Protein AF-A0A7W6ADH5-F1 (afdb_monomer)

Nearest PDB structures (foldseek):
  6q2z-assembly1_B  TM=8.906E-01  e=7.777E-03  Haloferax volcanii DS2
  7aor-assembly1_ac  TM=7.277E-01  e=8.925E-01  Trypanosoma cruzi strain CL Brener
  3to1-assembly1_A  TM=4.590E-01  e=1.926E+00  Saccharomyces cerevisiae S288C
  3dcx-assem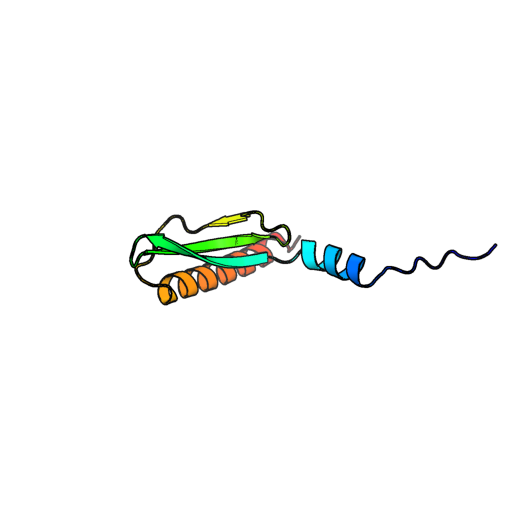bly1_A  TM=3.651E-01  e=8.411E+00  Shewanella loihica PV-4

Sequence (80 aa):
MSGRTSSRTPTDLARRLGARSVHFDLLEQDRDSWGWALRNAYGEEVARSHIAYPSRVQASAAAVAFSRLVAEAGRQVGGR

Mean predicted aligned error: 10.06 Å

Structure (mmCIF, N/CA/C/O backbone):
data_AF-A0A7W6ADH5-F1
#
_entry.id   AF-A0A7W6ADH5-F1
#
loop_
_atom_site.group_PDB
_atom_site.id
_atom_site.type_symbol
_atom_site.label_atom_id
_atom_site.label_alt_id
_atom_site.label_comp_id
_atom_site.label_asym_id
_atom_site.label_entity_id
_atom_site.label_seq_id
_atom_site.pdbx_PDB_ins_code
_atom_site.Cartn_x
_atom_site.Cartn_y
_atom_site.Cartn_z
_atom_site.occupancy
_atom_site.B_iso_or_equiv
_atom_site.auth_seq_id
_atom_site.auth_comp_id
_atom_site.auth_asym_id
_atom_site.auth_atom_id
_atom_site.pdbx_PDB_model_num
ATOM 1 N N . MET A 1 1 ? -29.830 10.170 43.255 1.00 43.78 1 MET A N 1
ATOM 2 C CA . MET A 1 1 ? -29.629 9.705 41.863 1.00 43.78 1 MET A CA 1
ATOM 3 C C . MET A 1 1 ? -28.465 10.481 41.263 1.00 43.78 1 MET A C 1
ATOM 5 O O . MET A 1 1 ? -28.678 11.575 40.766 1.00 43.78 1 MET A O 1
ATOM 9 N N . SER A 1 2 ? -27.235 9.970 41.372 1.00 42.22 2 SER A N 1
ATOM 10 C CA . SER A 1 2 ? -26.054 10.628 40.789 1.00 42.22 2 SER A CA 1
ATOM 11 C C . SER A 1 2 ? -25.687 9.942 39.481 1.00 42.22 2 SER A C 1
ATOM 13 O O . SER A 1 2 ? -25.365 8.753 39.459 1.00 42.22 2 SER A O 1
ATOM 15 N N . GLY A 1 3 ? -25.795 10.702 38.391 1.00 48.44 3 GLY A N 1
ATOM 16 C CA . GLY A 1 3 ? -25.421 10.290 37.048 1.00 48.44 3 GLY A CA 1
ATOM 17 C C . GLY A 1 3 ? -23.945 9.923 37.000 1.00 48.44 3 GLY A C 1
ATOM 18 O O . GLY A 1 3 ? -23.072 10.734 37.294 1.00 48.44 3 GLY A O 1
ATOM 19 N N . ARG A 1 4 ? -23.682 8.670 36.640 1.00 48.78 4 ARG A N 1
ATOM 20 C CA . ARG A 1 4 ? -22.351 8.123 36.403 1.00 48.78 4 ARG A CA 1
ATOM 21 C C . ARG A 1 4 ? -21.841 8.718 35.088 1.00 48.78 4 ARG A C 1
ATOM 23 O O . ARG A 1 4 ? -22.049 8.140 34.023 1.00 48.78 4 ARG A O 1
ATOM 30 N N . THR A 1 5 ? -21.225 9.897 35.142 1.00 53.19 5 THR A N 1
ATOM 31 C CA . THR A 1 5 ? -20.429 10.437 34.036 1.00 53.19 5 THR A CA 1
ATOM 32 C C . THR A 1 5 ? -19.296 9.454 33.783 1.00 53.19 5 THR A C 1
ATOM 34 O O . THR A 1 5 ? -18.292 9.415 34.488 1.00 53.19 5 THR A O 1
ATOM 37 N N . SER A 1 6 ? -19.516 8.577 32.803 1.00 52.62 6 SER A N 1
ATOM 38 C CA . SER A 1 6 ? -18.504 7.666 32.294 1.00 52.62 6 SER A CA 1
ATOM 39 C C . SER A 1 6 ? -17.362 8.513 31.755 1.00 52.62 6 SER A C 1
ATOM 41 O O . SER A 1 6 ? -17.456 9.073 30.663 1.00 52.62 6 SER A O 1
ATOM 43 N N . SER A 1 7 ? -16.302 8.626 32.549 1.00 53.88 7 SER A N 1
ATOM 44 C CA . SER A 1 7 ? -14.987 9.065 32.107 1.00 53.88 7 SER A CA 1
ATOM 45 C C . SER A 1 7 ? -14.539 8.102 31.006 1.00 53.88 7 SER A C 1
ATOM 47 O O . SER A 1 7 ? -14.005 7.026 31.271 1.00 53.88 7 SER A O 1
ATOM 49 N N . ARG A 1 8 ? -14.862 8.430 29.748 1.00 54.91 8 ARG A N 1
ATOM 50 C CA . ARG A 1 8 ? -14.254 7.777 28.589 1.00 54.91 8 ARG A CA 1
ATOM 51 C C . ARG A 1 8 ? -12.799 8.201 28.607 1.00 54.91 8 ARG A C 1
ATOM 53 O O . ARG A 1 8 ? -12.476 9.332 28.255 1.00 54.91 8 ARG A O 1
ATOM 60 N N . THR A 1 9 ? -11.943 7.311 29.086 1.00 62.84 9 THR A N 1
ATOM 61 C CA . THR A 1 9 ? -10.506 7.544 29.111 1.00 62.84 9 THR A CA 1
ATOM 62 C C . THR A 1 9 ? -10.014 7.813 27.680 1.00 62.84 9 THR A C 1
ATOM 64 O O . THR A 1 9 ? -10.472 7.153 26.739 1.00 62.84 9 THR A O 1
ATOM 67 N N . PRO A 1 10 ? -9.085 8.765 27.475 1.00 58.94 10 PRO A N 1
ATOM 68 C CA . PRO A 1 10 ? -8.550 9.094 26.150 1.00 58.94 10 PRO A CA 1
ATOM 69 C C . PRO A 1 10 ? -8.017 7.872 25.387 1.00 58.94 10 PRO A C 1
ATOM 71 O O . PRO A 1 10 ? -8.137 7.795 24.168 1.00 58.94 10 PRO A O 1
ATOM 74 N N . THR A 1 11 ? -7.506 6.872 26.106 1.00 63.19 11 THR A N 1
ATOM 75 C CA . THR A 1 11 ? -6.993 5.612 25.554 1.00 63.19 11 THR A CA 1
ATOM 76 C C . THR A 1 11 ? -8.087 4.733 24.943 1.00 63.19 11 THR A C 1
ATOM 78 O O . THR A 1 11 ? -7.831 4.027 23.973 1.00 63.19 11 THR A O 1
ATOM 81 N N . ASP A 1 12 ? -9.315 4.770 25.465 1.00 65.19 12 ASP A N 1
ATOM 82 C CA . ASP A 1 12 ? -10.447 4.023 24.900 1.00 65.19 12 ASP A CA 1
ATOM 83 C C . ASP A 1 12 ? -10.939 4.653 23.592 1.00 65.19 12 ASP A C 1
ATOM 85 O O . ASP A 1 12 ? -11.251 3.954 22.627 1.00 65.19 12 ASP A O 1
ATOM 89 N N . LEU A 1 13 ? -10.908 5.987 23.523 1.00 55.44 13 LEU A N 1
ATOM 90 C CA . LEU A 1 13 ? -11.157 6.736 22.294 1.00 55.44 13 LEU A CA 1
ATOM 91 C C . LEU A 1 13 ? -10.047 6.518 21.267 1.00 55.44 13 LEU A C 1
ATOM 93 O O . LEU A 1 13 ? -10.361 6.220 20.123 1.00 55.44 13 LEU A O 1
ATOM 97 N N . ALA A 1 14 ? -8.774 6.573 21.658 1.00 58.75 14 ALA A N 1
ATOM 98 C CA . ALA A 1 14 ? -7.657 6.273 20.763 1.00 58.75 14 ALA A CA 1
ATOM 99 C C . ALA A 1 14 ? -7.701 4.826 20.248 1.00 58.75 14 ALA A C 1
ATOM 101 O O . ALA A 1 14 ? -7.385 4.591 19.091 1.00 58.75 14 ALA A O 1
ATOM 102 N N . ARG A 1 15 ? -8.165 3.863 21.056 1.00 60.84 15 ARG A N 1
ATOM 103 C CA . ARG A 1 15 ? -8.348 2.469 20.626 1.00 60.84 15 ARG A CA 1
ATOM 104 C C . ARG A 1 15 ? -9.537 2.299 19.682 1.00 60.84 15 ARG A C 1
ATOM 106 O O . ARG A 1 15 ? -9.429 1.564 18.712 1.00 60.84 15 ARG A O 1
ATOM 113 N N . ARG A 1 16 ? -10.661 2.984 19.925 1.00 61.28 16 ARG A N 1
ATOM 114 C CA . ARG A 1 16 ? -11.856 2.930 19.056 1.00 61.28 16 ARG A CA 1
ATOM 115 C C . ARG A 1 16 ? -11.692 3.717 17.754 1.00 61.28 16 ARG A C 1
ATOM 117 O O . ARG A 1 16 ? -12.201 3.289 16.725 1.00 61.28 16 ARG A O 1
ATOM 124 N N . LEU A 1 17 ? -10.997 4.852 17.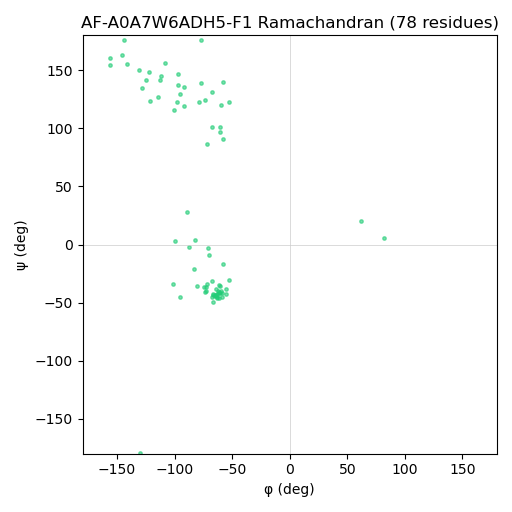797 1.00 57.94 17 LEU A N 1
ATOM 125 C CA . LEU A 1 17 ? -10.603 5.620 16.615 1.00 57.94 17 LEU A CA 1
ATOM 126 C C . LEU A 1 17 ? -9.470 4.903 15.873 1.00 57.94 17 LEU A C 1
ATOM 128 O O . LEU A 1 17 ? -9.523 4.784 14.655 1.00 57.94 17 LEU A O 1
ATOM 132 N N . GLY A 1 18 ? -8.515 4.344 16.618 1.00 55.97 18 GLY A N 1
ATOM 133 C CA . GLY A 1 18 ? -7.426 3.516 16.114 1.00 55.97 18 GLY A CA 1
ATOM 134 C C . GLY A 1 18 ? -7.933 2.269 15.406 1.00 55.97 18 GLY A C 1
ATOM 135 O O . GLY A 1 18 ? -7.482 2.006 14.310 1.00 55.97 18 GLY A O 1
ATOM 136 N N . ALA A 1 19 ? -8.949 1.573 15.925 1.00 55.34 19 ALA A N 1
ATOM 137 C CA . ALA A 1 19 ? -9.534 0.384 15.290 1.00 55.34 19 ALA A CA 1
ATOM 138 C C . ALA A 1 19 ? -10.074 0.616 13.861 1.00 55.34 19 ALA A C 1
ATOM 140 O O . ALA A 1 19 ? -10.294 -0.347 13.132 1.00 55.34 19 ALA A O 1
ATOM 141 N N . ARG A 1 20 ? -10.284 1.875 13.445 1.00 67.38 20 ARG A N 1
ATOM 142 C CA . ARG A 1 20 ? -10.688 2.245 12.075 1.00 67.38 20 ARG A CA 1
ATOM 143 C C . ARG A 1 20 ? -9.523 2.722 11.199 1.00 67.38 20 ARG A C 1
ATOM 145 O O . ARG A 1 20 ? -9.756 3.117 10.060 1.00 67.38 20 ARG A O 1
ATOM 152 N N . SER A 1 21 ? -8.298 2.702 11.714 1.00 80.94 21 SER A N 1
ATOM 153 C CA . SER A 1 21 ? -7.095 3.118 11.000 1.00 80.94 21 SER A CA 1
ATOM 154 C C . SER A 1 21 ? -6.441 1.930 10.301 1.00 80.94 21 SER A C 1
ATOM 156 O O . SER A 1 21 ? -6.272 0.856 10.882 1.00 80.94 21 SER A O 1
ATOM 158 N N . VAL A 1 22 ? -6.036 2.151 9.053 1.00 90.00 22 VAL A N 1
ATOM 159 C CA . VAL A 1 22 ? -5.197 1.237 8.273 1.00 90.00 22 VAL A CA 1
ATOM 160 C C . VAL A 1 22 ? -3.932 1.969 7.830 1.00 90.00 22 VAL A C 1
ATOM 162 O O . VAL A 1 22 ? -3.965 3.182 7.621 1.00 90.00 22 VAL A O 1
ATOM 165 N N . HIS A 1 23 ? -2.818 1.255 7.710 1.00 92.62 23 HIS A N 1
ATOM 166 C CA . HIS A 1 23 ? -1.533 1.813 7.282 1.00 92.62 23 HIS A CA 1
ATOM 167 C C . HIS A 1 23 ? -0.781 0.839 6.378 1.00 92.62 23 HIS A C 1
ATOM 169 O O . HIS A 1 23 ? -1.009 -0.369 6.431 1.00 92.62 23 HIS A O 1
ATOM 175 N N . PHE A 1 24 ? 0.105 1.376 5.539 1.00 95.62 24 PHE A N 1
ATOM 176 C CA . PHE A 1 24 ? 0.958 0.568 4.674 1.00 95.62 24 PHE A CA 1
ATOM 177 C C . PHE A 1 24 ? 2.315 0.325 5.315 1.00 95.62 24 PHE A C 1
ATOM 179 O O . PHE A 1 24 ? 3.018 1.277 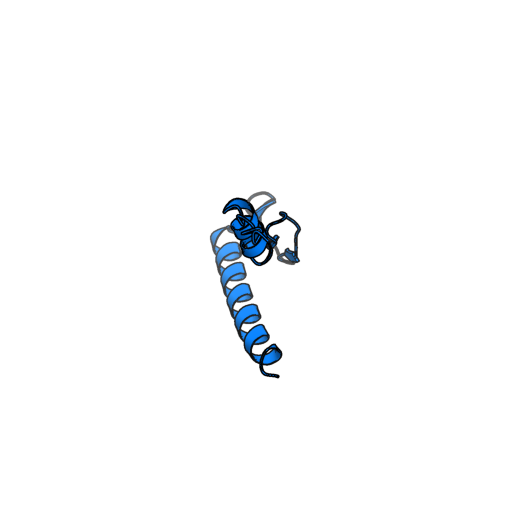5.656 1.00 95.62 24 PHE A O 1
ATOM 186 N N . ASP A 1 25 ? 2.704 -0.941 5.347 1.00 96.31 25 ASP A N 1
ATOM 187 C CA . ASP A 1 25 ? 4.071 -1.379 5.572 1.00 96.31 25 ASP A CA 1
ATOM 188 C C . ASP A 1 25 ? 4.743 -1.662 4.233 1.00 96.31 25 ASP A C 1
ATOM 190 O O . ASP A 1 25 ? 4.158 -2.293 3.351 1.00 96.31 25 ASP A O 1
ATOM 194 N N . LEU A 1 26 ? 5.993 -1.225 4.092 1.00 96.38 26 LEU A N 1
ATOM 195 C CA . LEU A 1 26 ? 6.855 -1.605 2.975 1.00 96.38 26 LEU A CA 1
ATOM 196 C C . LEU A 1 26 ? 7.752 -2.744 3.437 1.00 96.38 26 LEU A C 1
ATOM 198 O O . LEU A 1 26 ? 8.478 -2.594 4.418 1.00 96.38 26 LEU A O 1
ATOM 202 N N . LEU A 1 27 ? 7.688 -3.863 2.727 1.00 94.12 27 LEU A N 1
ATOM 203 C CA . LEU A 1 27 ? 8.353 -5.104 3.102 1.00 94.12 27 LEU A CA 1
ATOM 204 C C . LEU A 1 27 ? 9.431 -5.420 2.070 1.00 94.12 27 LEU A C 1
ATOM 206 O O . LEU A 1 27 ? 9.131 -5.484 0.881 1.00 94.12 27 LEU A O 1
ATOM 210 N N . GLU A 1 28 ? 10.662 -5.638 2.513 1.00 94.19 28 GLU A N 1
ATOM 211 C CA . GLU A 1 28 ? 11.690 -6.262 1.677 1.00 94.19 28 GLU A CA 1
ATOM 212 C C . GLU A 1 28 ? 11.437 -7.778 1.672 1.00 94.19 28 GLU A C 1
ATOM 214 O O . GLU A 1 28 ? 11.311 -8.388 2.734 1.00 94.19 28 GLU A O 1
ATOM 219 N N . GLN A 1 29 ? 11.253 -8.365 0.488 1.00 86.81 29 GLN A N 1
ATOM 220 C CA . GLN A 1 29 ? 10.935 -9.791 0.320 1.00 86.81 29 GLN A CA 1
ATOM 221 C C . GLN A 1 29 ? 12.198 -10.617 0.069 1.00 86.81 29 GLN A C 1
ATOM 223 O O . GLN A 1 29 ? 12.391 -11.651 0.698 1.00 86.81 29 GLN A O 1
ATOM 228 N N . ASP A 1 30 ? 13.058 -10.111 -0.811 1.00 87.38 30 ASP A N 1
ATOM 229 C CA . ASP A 1 30 ? 14.365 -10.650 -1.183 1.00 87.38 30 ASP A CA 1
ATOM 230 C C . ASP A 1 30 ? 15.316 -9.471 -1.436 1.00 87.38 30 ASP A C 1
ATOM 232 O O . ASP A 1 30 ? 14.883 -8.315 -1.437 1.00 87.38 30 ASP A O 1
ATOM 236 N N . ARG A 1 31 ? 16.601 -9.745 -1.711 1.00 86.25 31 ARG A N 1
ATOM 237 C CA . ARG A 1 31 ? 17.548 -8.692 -2.117 1.00 86.25 31 ARG A CA 1
ATOM 238 C C . ARG A 1 31 ? 16.991 -7.903 -3.300 1.00 86.25 31 ARG A C 1
ATOM 240 O O . ARG A 1 31 ? 16.698 -8.480 -4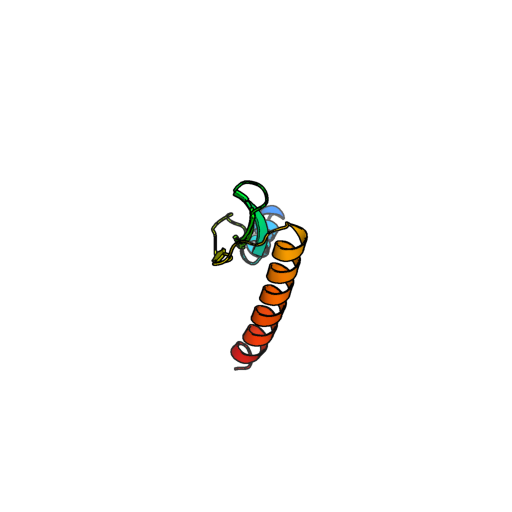.344 1.00 86.25 31 ARG A O 1
ATOM 247 N N . ASP A 1 32 ? 16.868 -6.594 -3.106 1.00 87.25 32 ASP A N 1
ATOM 248 C CA . ASP A 1 32 ? 16.366 -5.633 -4.095 1.00 87.25 32 ASP A CA 1
ATOM 249 C C . ASP A 1 32 ? 14.910 -5.871 -4.538 1.00 87.25 32 ASP A C 1
ATOM 251 O O . ASP A 1 32 ? 14.465 -5.357 -5.564 1.00 87.25 32 ASP A O 1
ATOM 255 N N . SER A 1 33 ? 14.133 -6.606 -3.741 1.00 95.38 33 SER A N 1
ATOM 256 C CA . SER A 1 33 ? 12.736 -6.927 -4.019 1.00 95.38 33 SER A CA 1
ATOM 257 C C . SER A 1 33 ? 11.834 -6.419 -2.900 1.00 95.38 33 SER A C 1
ATOM 259 O O . SER A 1 33 ? 12.006 -6.749 -1.728 1.00 95.38 33 SER A O 1
ATOM 261 N N . TRP A 1 34 ? 10.852 -5.601 -3.262 1.00 97.81 34 TRP A N 1
ATOM 262 C CA . TRP A 1 34 ? 10.001 -4.865 -2.336 1.00 97.81 34 TRP A CA 1
ATOM 263 C C . TRP A 1 34 ? 8.527 -5.154 -2.582 1.00 97.81 34 TRP A C 1
ATOM 265 O O . TRP A 1 34 ? 8.065 -5.203 -3.715 1.00 97.81 34 TRP A O 1
ATOM 275 N N . GLY A 1 35 ? 7.753 -5.257 -1.516 1.00 97.44 35 GLY A N 1
ATOM 276 C CA . GLY A 1 35 ? 6.301 -5.319 -1.546 1.00 97.44 35 GLY A CA 1
ATOM 277 C C . GLY A 1 35 ? 5.686 -4.315 -0.583 1.00 97.44 35 GLY A C 1
ATOM 278 O O . GLY A 1 35 ? 6.381 -3.573 0.117 1.00 97.44 35 GLY A O 1
ATOM 279 N N . TRP A 1 36 ? 4.361 -4.312 -0.533 1.00 97.62 36 TRP A N 1
ATOM 280 C CA . TRP A 1 36 ? 3.614 -3.582 0.483 1.00 97.62 36 TRP A CA 1
ATOM 281 C C . TRP A 1 36 ? 2.557 -4.480 1.122 1.00 97.62 36 TRP A C 1
ATOM 283 O O . TRP A 1 36 ? 2.021 -5.378 0.473 1.00 97.62 36 TRP A O 1
ATOM 293 N N . ALA A 1 37 ? 2.244 -4.219 2.386 1.00 97.00 37 ALA A N 1
ATOM 294 C CA . ALA A 1 37 ? 1.126 -4.815 3.103 1.00 97.00 37 ALA A CA 1
ATOM 295 C C . ALA A 1 37 ? 0.290 -3.704 3.740 1.00 97.00 37 ALA A C 1
ATOM 297 O O . ALA A 1 37 ? 0.830 -2.770 4.322 1.00 97.00 37 ALA A O 1
ATOM 298 N N . LEU A 1 38 ? -1.028 -3.789 3.613 1.00 95.75 38 LEU A N 1
ATOM 299 C CA . LEU A 1 38 ? -1.976 -2.935 4.310 1.00 95.75 38 LEU A CA 1
ATOM 300 C C . LEU A 1 38 ? -2.364 -3.630 5.610 1.00 95.75 38 LEU A C 1
ATOM 302 O O . LEU A 1 38 ? -2.939 -4.719 5.578 1.00 95.75 38 LEU A O 1
ATOM 306 N N . ARG A 1 39 ? -2.087 -2.991 6.742 1.00 94.81 39 ARG A N 1
ATOM 307 C CA . ARG A 1 39 ? -2.430 -3.510 8.063 1.00 94.81 39 ARG A CA 1
ATOM 308 C C . ARG A 1 39 ? -3.501 -2.677 8.734 1.00 94.81 39 ARG A C 1
ATOM 310 O O . ARG A 1 39 ? -3.525 -1.453 8.596 1.00 94.81 39 ARG A O 1
ATOM 317 N N . ASN A 1 40 ? -4.372 -3.338 9.487 1.00 91.12 40 ASN A N 1
ATOM 318 C CA . ASN A 1 40 ? -5.274 -2.657 10.407 1.00 91.12 40 ASN A CA 1
ATOM 319 C C . ASN A 1 40 ? -4.524 -2.219 11.679 1.00 91.12 40 ASN A C 1
ATOM 321 O O . ASN A 1 40 ? -3.342 -2.507 11.869 1.00 91.12 40 ASN A O 1
ATOM 325 N N . ALA A 1 41 ? -5.207 -1.515 12.575 1.00 87.06 41 ALA A N 1
ATOM 326 C CA . ALA A 1 41 ? -4.597 -1.045 13.817 1.00 87.06 41 ALA A CA 1
ATOM 327 C C . ALA A 1 41 ? -4.278 -2.133 14.852 1.00 87.06 41 ALA A C 1
ATOM 329 O O . ALA A 1 41 ? -3.608 -1.841 15.839 1.00 87.06 41 ALA A O 1
ATOM 330 N N . TYR A 1 42 ? -4.729 -3.367 14.633 1.00 87.56 42 TYR A N 1
ATOM 331 C CA . TYR A 1 42 ? -4.309 -4.534 15.409 1.00 87.56 42 TYR A CA 1
ATOM 332 C C . TYR A 1 42 ? -3.041 -5.183 14.830 1.00 87.56 42 TYR A C 1
ATOM 334 O O . TYR A 1 42 ? -2.524 -6.136 15.404 1.00 87.56 42 TYR A O 1
ATOM 342 N N . GLY A 1 43 ? -2.520 -4.658 13.714 1.00 89.38 43 GLY A N 1
ATOM 343 C CA . GLY A 1 43 ? -1.367 -5.206 13.004 1.00 89.38 43 GLY A CA 1
ATOM 344 C C . GLY A 1 43 ? -1.717 -6.370 12.075 1.00 89.38 43 GLY A C 1
ATOM 345 O O . GLY A 1 43 ? -0.816 -6.968 11.486 1.00 89.38 43 GLY A O 1
ATOM 346 N N . GLU A 1 44 ? -2.997 -6.694 11.905 1.00 91.88 44 GLU A N 1
ATOM 347 C CA . GLU A 1 44 ? -3.432 -7.775 11.022 1.00 91.88 44 GLU A CA 1
ATOM 348 C C . GLU A 1 44 ? -3.378 -7.316 9.565 1.00 91.88 44 GLU A C 1
ATOM 350 O O . GLU A 1 44 ? -3.749 -6.184 9.239 1.00 91.88 44 GLU A O 1
ATOM 355 N N . GLU A 1 45 ? -2.914 -8.199 8.683 1.00 94.62 45 GLU A N 1
ATOM 356 C CA . GLU A 1 45 ? -2.852 -7.935 7.249 1.00 94.62 45 GLU A CA 1
ATOM 357 C C . GLU A 1 45 ? -4.257 -7.995 6.636 1.00 94.62 45 GLU A C 1
ATOM 359 O O . GLU A 1 45 ? -4.965 -8.992 6.757 1.00 94.62 45 GLU A O 1
ATOM 364 N N . VAL A 1 46 ? -4.651 -6.913 5.969 1.00 93.81 46 VAL A N 1
ATOM 365 C CA . VAL A 1 46 ? -5.941 -6.774 5.276 1.00 93.81 46 VAL A CA 1
ATOM 366 C C . VAL A 1 46 ? -5.769 -6.966 3.769 1.00 93.81 46 VAL A C 1
ATOM 368 O O . VAL A 1 46 ? -6.660 -7.475 3.095 1.00 93.81 46 VAL A O 1
ATOM 371 N N . ALA A 1 47 ? -4.626 -6.542 3.230 1.00 94.94 47 ALA A N 1
ATOM 372 C CA . ALA A 1 47 ? -4.257 -6.719 1.832 1.00 94.94 47 ALA A CA 1
ATOM 373 C C . ALA A 1 47 ? -2.733 -6.677 1.677 1.00 94.94 47 ALA A C 1
ATOM 375 O O . ALA A 1 47 ? -2.037 -6.104 2.513 1.00 94.94 47 ALA A O 1
ATOM 376 N N . ARG A 1 48 ? -2.216 -7.206 0.570 1.00 96.12 48 ARG A N 1
ATOM 377 C CA . ARG A 1 48 ? -0.792 -7.140 0.220 1.00 96.12 48 ARG A CA 1
ATOM 378 C C . ARG A 1 48 ? -0.587 -7.022 -1.282 1.00 96.12 48 ARG A C 1
ATOM 380 O O . ARG A 1 48 ? -1.476 -7.359 -2.064 1.00 96.12 48 ARG A O 1
ATOM 387 N N . SER A 1 49 ? 0.609 -6.607 -1.688 1.00 95.88 49 SER A N 1
ATOM 388 C CA . SER A 1 49 ? 1.023 -6.716 -3.081 1.00 95.88 49 SER A CA 1
ATOM 389 C C . SER A 1 49 ? 1.191 -8.187 -3.481 1.00 95.88 49 SER A C 1
ATOM 391 O O . SER A 1 49 ? 1.844 -8.972 -2.787 1.00 95.88 49 SER A O 1
ATOM 393 N N . HIS A 1 50 ? 0.603 -8.558 -4.621 1.00 93.06 50 HIS A N 1
ATOM 394 C CA . HIS A 1 50 ? 0.790 -9.881 -5.236 1.00 93.06 50 HIS A CA 1
ATOM 395 C C . HIS A 1 50 ? 2.065 -9.967 -6.078 1.00 93.06 50 HIS A C 1
ATOM 397 O O . HIS A 1 50 ? 2.552 -11.059 -6.348 1.00 93.06 50 HIS A O 1
ATOM 403 N N . ILE A 1 51 ? 2.586 -8.817 -6.504 1.00 93.50 51 ILE A N 1
ATOM 404 C CA . ILE A 1 51 ? 3.849 -8.709 -7.227 1.00 93.50 51 ILE A CA 1
ATOM 405 C C . ILE A 1 51 ? 4.908 -8.085 -6.326 1.00 93.50 51 ILE A C 1
ATOM 407 O O . ILE A 1 51 ? 4.586 -7.346 -5.385 1.00 93.50 51 ILE A O 1
ATOM 411 N N . ALA A 1 52 ? 6.159 -8.372 -6.659 1.00 95.44 52 ALA A N 1
ATOM 412 C CA . ALA A 1 52 ? 7.313 -7.716 -6.084 1.00 95.44 52 ALA A CA 1
ATOM 413 C C . ALA A 1 52 ? 7.798 -6.593 -7.009 1.00 95.44 52 ALA A C 1
ATOM 415 O O . ALA A 1 52 ? 7.685 -6.676 -8.234 1.00 95.44 52 ALA A O 1
ATOM 416 N N . TYR A 1 53 ? 8.323 -5.536 -6.410 1.00 95.88 53 TYR A N 1
ATOM 417 C CA . TYR A 1 53 ? 8.826 -4.349 -7.079 1.00 95.88 53 TYR A CA 1
ATOM 418 C C . TYR A 1 53 ? 10.345 -4.270 -6.905 1.00 95.88 53 TYR A C 1
ATOM 420 O O . TYR A 1 53 ? 10.837 -4.504 -5.806 1.00 95.88 53 TYR A O 1
ATOM 428 N N . PRO A 1 54 ? 11.100 -3.850 -7.928 1.00 95.94 54 PRO A N 1
ATOM 429 C CA . PRO A 1 54 ? 12.561 -3.756 -7.867 1.00 95.94 54 PRO A CA 1
ATOM 430 C C . PRO A 1 54 ? 13.075 -2.622 -6.962 1.00 95.94 54 PRO A C 1
ATOM 432 O O . PRO A 1 54 ? 14.277 -2.411 -6.846 1.00 95.94 54 PRO A O 1
ATOM 435 N N . SER A 1 55 ? 12.193 -1.810 -6.369 1.00 96.56 55 SER A N 1
ATOM 436 C CA . SER A 1 55 ? 12.613 -0.797 -5.404 1.00 96.56 55 SER A CA 1
ATOM 437 C C . SER A 1 55 ? 11.505 -0.397 -4.442 1.00 96.56 55 SER A C 1
ATOM 439 O O . SER A 1 55 ? 10.312 -0.407 -4.768 1.00 96.56 55 SER A O 1
ATOM 441 N N . ARG A 1 56 ? 11.927 0.076 -3.266 1.00 96.00 56 ARG A N 1
ATOM 442 C CA . ARG A 1 56 ? 11.040 0.640 -2.245 1.00 96.00 56 ARG A CA 1
ATOM 443 C C . ARG A 1 56 ? 10.176 1.781 -2.786 1.00 96.00 56 ARG A C 1
ATOM 445 O O . ARG A 1 56 ? 9.007 1.891 -2.423 1.00 96.00 56 ARG A O 1
ATOM 452 N N . VAL A 1 57 ? 10.733 2.622 -3.663 1.00 97.06 57 VAL A N 1
ATOM 453 C CA . VAL A 1 57 ? 10.018 3.762 -4.264 1.00 97.06 57 VAL A CA 1
ATOM 454 C C . VAL A 1 57 ? 8.877 3.271 -5.152 1.00 97.06 57 VAL A C 1
ATOM 456 O O . VAL A 1 57 ? 7.766 3.789 -5.056 1.00 97.06 57 VAL A O 1
ATOM 459 N N . GLN A 1 58 ? 9.115 2.238 -5.963 1.00 96.81 58 GLN A N 1
ATOM 460 C CA . GLN A 1 58 ? 8.073 1.653 -6.808 1.00 96.81 58 GLN A CA 1
ATOM 461 C C . GLN A 1 58 ? 6.981 0.968 -5.978 1.00 96.81 58 GLN A C 1
ATOM 463 O O . GLN A 1 58 ? 5.799 1.206 -6.224 1.00 96.81 58 GLN A O 1
ATOM 468 N N . ALA A 1 59 ? 7.355 0.210 -4.941 1.00 97.38 59 ALA A N 1
ATOM 469 C CA . ALA A 1 59 ? 6.391 -0.378 -4.010 1.00 97.38 59 ALA A CA 1
ATOM 470 C C . ALA A 1 59 ? 5.531 0.696 -3.316 1.00 97.38 59 ALA A C 1
ATOM 472 O O . ALA A 1 59 ? 4.312 0.559 -3.222 1.00 97.38 59 ALA A O 1
ATOM 473 N N . SER A 1 60 ? 6.149 1.808 -2.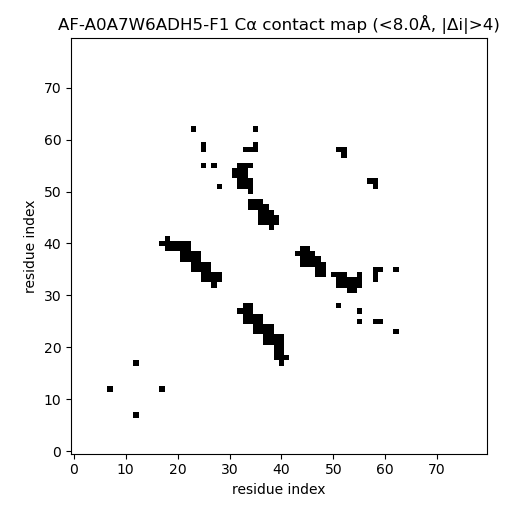905 1.00 96.88 60 SER A N 1
ATOM 474 C CA . SER A 1 60 ? 5.454 2.955 -2.301 1.00 96.88 60 SER A CA 1
ATOM 475 C C . SER A 1 60 ? 4.469 3.602 -3.273 1.00 96.88 60 SER A C 1
ATOM 477 O O . SER A 1 60 ? 3.324 3.873 -2.914 1.00 96.88 60 SER A O 1
ATOM 479 N N . ALA A 1 61 ? 4.887 3.825 -4.522 1.00 97.31 61 ALA A N 1
ATOM 480 C CA . ALA A 1 61 ? 4.029 4.399 -5.552 1.00 97.31 61 ALA A CA 1
ATOM 481 C C . ALA A 1 61 ? 2.812 3.503 -5.834 1.00 97.31 61 ALA A C 1
ATOM 483 O O . ALA A 1 61 ? 1.687 3.999 -5.934 1.00 97.31 61 ALA A O 1
ATOM 484 N N . ALA A 1 62 ? 3.016 2.184 -5.883 1.00 97.12 62 ALA A N 1
ATOM 485 C CA . ALA A 1 62 ? 1.937 1.217 -6.035 1.00 97.12 62 ALA A CA 1
ATOM 486 C C . ALA A 1 62 ? 0.958 1.230 -4.848 1.00 97.12 62 ALA A C 1
ATOM 488 O O . ALA A 1 62 ? -0.253 1.230 -5.066 1.00 97.12 62 ALA A O 1
ATOM 489 N N . ALA A 1 63 ? 1.452 1.315 -3.609 1.00 96.06 63 ALA A N 1
ATOM 490 C CA . ALA A 1 63 ? 0.608 1.429 -2.417 1.00 96.06 63 ALA A CA 1
ATOM 491 C C . ALA A 1 63 ? -0.262 2.702 -2.439 1.00 96.06 63 ALA A C 1
ATOM 493 O O . ALA A 1 63 ? -1.461 2.663 -2.140 1.00 96.06 63 ALA A O 1
ATOM 494 N N . VAL A 1 64 ? 0.307 3.835 -2.868 1.00 96.38 64 VAL A N 1
ATOM 495 C CA . VAL A 1 64 ? -0.437 5.095 -3.039 1.00 96.38 64 VAL A CA 1
ATOM 496 C C . VAL A 1 64 ? -1.501 4.967 -4.131 1.00 96.38 64 VAL A C 1
ATOM 498 O O . VAL A 1 64 ? -2.636 5.406 -3.936 1.00 96.38 64 VAL A O 1
ATOM 501 N N . ALA A 1 65 ? -1.168 4.354 -5.269 1.00 96.25 65 ALA A N 1
ATOM 502 C CA . ALA A 1 65 ? -2.125 4.124 -6.347 1.00 96.25 65 ALA A CA 1
ATOM 503 C C . ALA A 1 65 ? -3.291 3.235 -5.885 1.00 96.25 65 ALA A C 1
ATOM 505 O O . ALA A 1 65 ? -4.452 3.595 -6.083 1.00 96.25 65 ALA A O 1
ATOM 506 N N . PHE A 1 66 ? -2.995 2.134 -5.189 1.00 94.62 66 PHE A N 1
ATOM 507 C CA . PHE A 1 66 ? -4.007 1.255 -4.603 1.00 94.62 66 PHE A CA 1
ATOM 508 C C . PHE A 1 66 ? -4.913 2.007 -3.619 1.00 94.62 66 PHE A C 1
ATOM 510 O O . PHE A 1 66 ? -6.134 1.919 -3.721 1.00 94.62 66 PHE A O 1
ATOM 517 N N . SER A 1 67 ? -4.339 2.828 -2.734 1.00 92.19 67 SER A N 1
ATOM 518 C CA . SER A 1 67 ? -5.106 3.654 -1.787 1.00 92.19 67 SER A CA 1
ATOM 519 C C . SER A 1 67 ? -6.121 4.555 -2.486 1.00 92.19 67 SER A C 1
ATOM 521 O O . SER A 1 67 ? -7.258 4.687 -2.037 1.00 92.19 67 SER A O 1
ATOM 523 N N . ARG A 1 68 ? -5.720 5.174 -3.603 1.00 94.75 68 ARG A N 1
ATOM 524 C CA . ARG A 1 68 ? -6.599 6.042 -4.396 1.00 94.75 68 ARG A CA 1
ATOM 525 C C . ARG A 1 68 ? -7.735 5.254 -5.042 1.00 94.75 68 ARG A C 1
ATOM 527 O O . ARG A 1 68 ? -8.870 5.719 -5.001 1.00 94.75 68 ARG A O 1
ATOM 534 N N . LEU A 1 69 ? -7.445 4.070 -5.585 1.00 93.88 69 LEU A N 1
ATOM 535 C CA . LEU A 1 69 ? -8.457 3.184 -6.170 1.00 93.88 69 LEU A CA 1
ATOM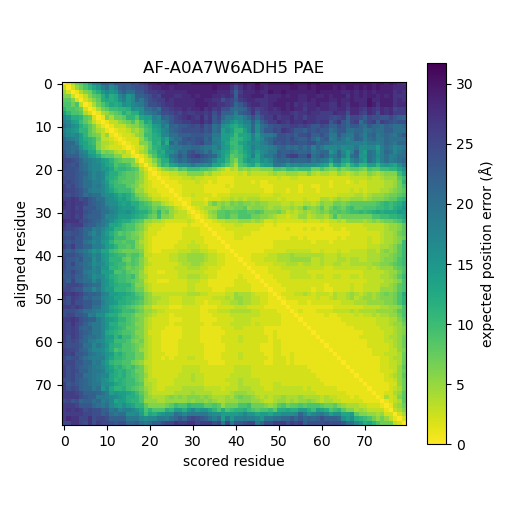 536 C C . LEU A 1 69 ? -9.470 2.714 -5.122 1.00 93.88 69 LEU A C 1
ATOM 538 O O . LEU A 1 69 ? -10.671 2.783 -5.364 1.00 93.88 69 LEU A O 1
ATOM 542 N N . VAL A 1 70 ? -9.004 2.296 -3.943 1.00 90.88 70 VAL A N 1
ATOM 543 C CA . VAL A 1 70 ? -9.877 1.875 -2.837 1.00 90.88 70 VAL A CA 1
ATOM 544 C C . VAL A 1 70 ? -10.733 3.036 -2.337 1.00 90.88 70 VAL A C 1
ATOM 546 O O . VAL A 1 70 ? -11.930 2.863 -2.124 1.00 90.88 70 VAL A O 1
ATOM 549 N N . ALA A 1 71 ? -10.150 4.227 -2.179 1.00 88.56 71 ALA A N 1
ATOM 550 C CA . ALA A 1 71 ? -10.897 5.411 -1.765 1.00 88.56 71 ALA A CA 1
ATOM 551 C C . ALA A 1 71 ? -11.983 5.792 -2.784 1.00 88.56 71 ALA A C 1
ATOM 553 O O . ALA A 1 71 ? -13.090 6.156 -2.393 1.00 88.56 71 ALA A O 1
ATOM 554 N N . GLU A 1 72 ? -11.684 5.684 -4.080 1.00 91.81 72 GLU A N 1
ATOM 555 C CA . GLU A 1 72 ? -12.654 5.924 -5.149 1.00 91.81 72 GLU A CA 1
ATOM 556 C C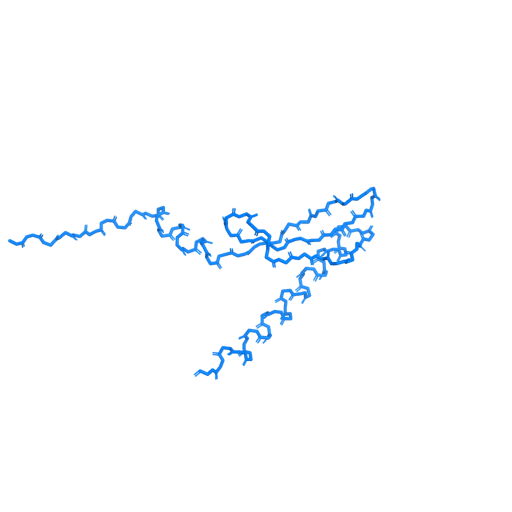 . GLU A 1 72 ? -13.769 4.871 -5.154 1.00 91.81 72 GLU A C 1
ATOM 558 O O . GLU A 1 72 ? -14.946 5.223 -5.113 1.00 91.81 72 GLU A O 1
ATOM 563 N N . ALA A 1 73 ? -13.424 3.584 -5.102 1.00 90.06 73 ALA A N 1
ATOM 564 C CA . ALA A 1 73 ? -14.409 2.507 -5.030 1.00 90.06 73 ALA A CA 1
ATOM 565 C C . ALA A 1 73 ? -15.302 2.627 -3.781 1.00 90.06 73 ALA A C 1
ATOM 567 O O . ALA A 1 73 ? -16.517 2.455 -3.858 1.00 90.06 73 ALA A O 1
ATOM 568 N N . GLY A 1 74 ? -14.724 2.998 -2.634 1.00 87.38 74 GLY A N 1
ATOM 569 C CA . GLY A 1 74 ? -15.462 3.225 -1.393 1.00 87.38 74 GLY A CA 1
ATOM 570 C C . GLY A 1 74 ? -16.504 4.341 -1.506 1.00 87.38 74 GLY A C 1
ATOM 571 O O . GLY A 1 74 ? -17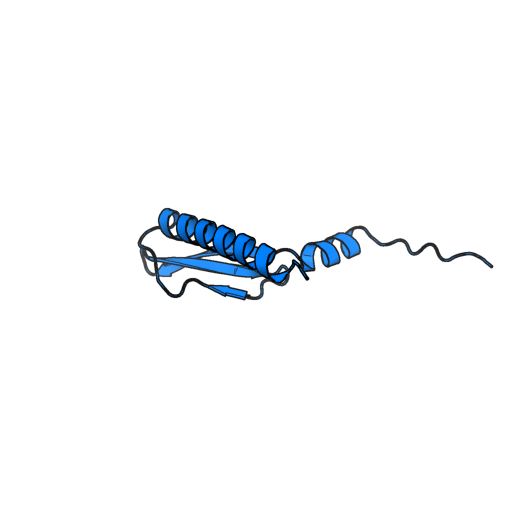.597 4.203 -0.956 1.00 87.38 74 GLY A O 1
ATOM 572 N N . ARG A 1 75 ? -16.219 5.410 -2.265 1.00 87.19 75 ARG A N 1
ATOM 573 C CA . ARG A 1 75 ? -17.208 6.465 -2.554 1.00 87.19 75 ARG A CA 1
ATOM 574 C C . ARG A 1 75 ? -18.395 5.941 -3.357 1.00 87.19 75 ARG A C 1
ATOM 576 O O . ARG A 1 75 ? -19.522 6.339 -3.088 1.00 87.19 75 ARG A O 1
ATOM 583 N N . GLN A 1 76 ? -18.150 5.045 -4.311 1.00 84.31 76 GLN A N 1
ATOM 584 C CA . GLN A 1 76 ? -19.206 4.461 -5.144 1.00 84.31 76 GLN A CA 1
ATOM 585 C C . GLN A 1 76 ? -20.076 3.469 -4.356 1.00 84.31 76 GLN A C 1
ATOM 587 O O . GLN A 1 76 ? -21.282 3.396 -4.575 1.00 84.31 76 GLN A O 1
ATOM 592 N N . VAL A 1 77 ? -19.484 2.735 -3.409 1.00 79.44 77 VAL A N 1
ATOM 593 C CA . VAL A 1 77 ? -20.191 1.739 -2.585 1.00 79.44 77 VAL A CA 1
ATOM 594 C C . VAL A 1 77 ? -20.964 2.377 -1.421 1.00 79.44 77 VAL A C 1
ATOM 596 O O . VAL A 1 77 ? -22.047 1.907 -1.086 1.00 79.44 77 VAL A O 1
ATOM 599 N N . GLY A 1 78 ? -20.446 3.450 -0.812 1.00 65.31 78 GLY A N 1
ATOM 600 C CA . GLY A 1 78 ? -21.052 4.119 0.351 1.00 65.31 78 GLY A CA 1
ATOM 601 C C . GLY A 1 78 ? -22.178 5.117 0.045 1.00 65.31 78 GLY A C 1
ATOM 602 O O . GLY A 1 78 ? -22.639 5.793 0.958 1.00 65.31 78 GLY A O 1
ATOM 603 N N . GLY A 1 79 ? -22.591 5.250 -1.219 1.00 58.34 79 GLY A N 1
ATOM 604 C CA . GLY A 1 79 ? -23.611 6.202 -1.681 1.00 58.34 79 GLY A CA 1
ATOM 605 C C . GLY A 1 79 ? -25.063 5.696 -1.655 1.00 58.34 79 GLY A C 1
ATOM 606 O O . GLY A 1 79 ? -25.856 6.137 -2.484 1.00 58.34 79 GLY A O 1
ATOM 607 N N . ARG A 1 80 ? -25.420 4.766 -0.761 1.00 48.19 80 ARG A N 1
ATOM 608 C CA . ARG A 1 80 ? -26.792 4.259 -0.546 1.00 48.19 80 ARG A CA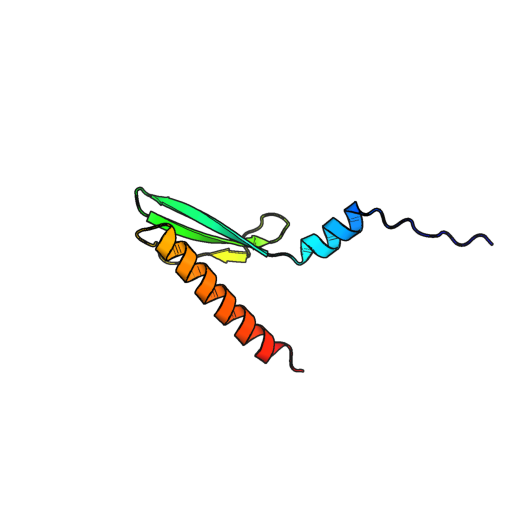 1
ATOM 609 C C . ARG A 1 80 ? -27.187 4.385 0.917 1.00 48.19 80 ARG A C 1
ATOM 611 O O . ARG A 1 80 ? -28.408 4.489 1.158 1.00 48.19 80 ARG A O 1
#

Solvent-accessible surface area (backbone atoms only — not comparable to full-atom values): 4775 Å² total; per-residue (Å²): 139,82,82,80,79,76,79,75,50,70,67,58,52,51,49,62,58,35,64,74,39,69,49,79,46,79,41,77,78,52,93,66,26,14,27,36,35,35,22,41,62,86,67,49,78,76,46,64,57,92,59,76,24,78,33,65,67,57,23,50,52,49,51,53,52,50,51,52,52,52,55,53,52,48,55,70,69,71,74,121

Radius of gyration: 18.26 Å; Cα contacts (8 Å, |Δi|>4): 88; chains: 1; bounding box: 47×21×50 Å

Foldseek 3Di:
DDDDPPPPDVVNVCVVVQQPDKDKDWDDPDVQWIKIFIAGSVRDTPDIDPGTDSHSVVNVVVVVVVVVVVVVVCVVVVPD

Secondary structure (DSSP, 8-state):
---------HHHHHHHHHTT-EEEEEEEEETTEEEEEEEETTS-EEEE-SS-BSSHHHHHHHHHHHHHHHHHHHHHHS--

Organism: NCBI:txid1176177

pLDDT: mean 82.39, std 17.4, range [42.22, 97.81]

InterPro domains:
  IPR036913 YegP-like superfamily [SSF160113] (23-71)